Protein AF-A0A7V9EKV8-F1 (afdb_monomer_lite)

Radius of gyration: 18.59 Å; chains: 1; bounding box: 47×30×52 Å

Sequence (164 aa):
MADIILTAAERHRIGEISSELDPATHELTSHFSDVLPGDDWAFVVETIRAELKTVLEMGLVARAVAGFATSEQIADEAGVDHLLEDCGALWEIANFGACFEDNRAERWVRICSTTRRIVDNEGRSKGNALAAAAFALRDLAYQMMFEPLDEELVQMLTYAERGD

Structure (mmCIF, N/CA/C/O backbone):
data_AF-A0A7V9EKV8-F1
#
_entry.id   AF-A0A7V9EKV8-F1
#
loop_
_atom_site.group_PDB
_atom_site.id
_atom_site.type_symbol
_atom_site.label_atom_id
_atom_site.label_alt_id
_atom_site.label_comp_id
_atom_site.label_asym_id
_atom_site.label_entity_id
_atom_site.label_seq_id
_atom_site.pdbx_PDB_ins_code
_atom_site.Cartn_x
_atom_site.Cartn_y
_atom_site.Cartn_z
_atom_site.occupancy
_atom_site.B_iso_or_equiv
_atom_site.auth_seq_id
_atom_site.auth_comp_id
_atom_site.auth_asym_id
_atom_site.auth_atom_id
_atom_site.pdbx_PDB_model_num
ATOM 1 N N . MET A 1 1 ? -6.668 -13.614 25.539 1.00 41.66 1 MET A N 1
ATOM 2 C CA . MET A 1 1 ? -5.994 -12.797 24.515 1.00 41.66 1 MET A CA 1
ATOM 3 C C . MET A 1 1 ? -7.000 -12.684 23.390 1.00 41.66 1 MET A C 1
ATOM 5 O O . MET A 1 1 ? -7.464 -13.729 22.956 1.00 41.66 1 MET A O 1
ATOM 9 N N . ALA A 1 2 ? -7.481 -11.483 23.070 1.00 47.28 2 ALA A N 1
ATOM 10 C CA . ALA A 1 2 ? -8.411 -11.320 21.958 1.00 47.28 2 ALA A CA 1
ATOM 11 C C . ALA A 1 2 ? -7.599 -11.430 20.666 1.00 47.28 2 ALA A C 1
ATOM 13 O O . ALA A 1 2 ? -6.674 -10.645 20.460 1.00 47.28 2 ALA A O 1
ATOM 14 N N . ASP A 1 3 ? -7.891 -12.438 19.850 1.00 54.34 3 ASP A N 1
ATOM 15 C CA . ASP A 1 3 ? -7.297 -12.546 18.524 1.00 54.34 3 ASP A CA 1
ATOM 16 C C . ASP A 1 3 ? -8.021 -11.545 17.620 1.00 54.34 3 ASP A C 1
ATOM 18 O O . ASP A 1 3 ? -9.224 -11.666 17.383 1.00 54.34 3 ASP A O 1
ATOM 22 N N . ILE A 1 4 ? -7.301 -10.533 17.134 1.00 56.34 4 ILE A N 1
ATOM 23 C CA . ILE A 1 4 ? -7.826 -9.614 16.121 1.00 56.34 4 ILE A CA 1
ATOM 24 C C . ILE A 1 4 ? -7.798 -10.369 14.792 1.00 56.34 4 ILE A C 1
ATOM 26 O O . ILE A 1 4 ? -6.761 -10.473 14.137 1.00 56.34 4 ILE A O 1
ATOM 30 N N . ILE A 1 5 ? -8.932 -10.964 14.428 1.00 65.69 5 ILE A N 1
ATOM 31 C CA . ILE A 1 5 ? -9.099 -11.713 13.182 1.00 65.69 5 ILE A CA 1
ATOM 32 C C . ILE A 1 5 ? -9.916 -10.857 12.224 1.00 65.69 5 ILE A C 1
ATOM 34 O O . ILE A 1 5 ? -11.083 -10.583 12.488 1.00 65.69 5 ILE A O 1
ATOM 38 N N . LEU A 1 6 ? -9.326 -10.506 11.079 1.00 66.19 6 LEU A N 1
ATOM 39 C CA . LEU A 1 6 ? -10.056 -9.838 10.002 1.00 66.19 6 LEU A CA 1
ATOM 40 C C . LEU A 1 6 ? -11.270 -10.684 9.586 1.00 66.19 6 LEU A C 1
ATOM 42 O O . LEU A 1 6 ? -11.173 -11.902 9.383 1.00 66.19 6 LEU A O 1
ATOM 46 N N . THR A 1 7 ? -12.417 -10.049 9.428 1.00 75.06 7 THR A N 1
ATOM 47 C CA . THR A 1 7 ? -13.644 -10.647 8.908 1.00 75.06 7 THR A CA 1
ATOM 48 C C . THR A 1 7 ? -13.514 -10.967 7.414 1.00 75.06 7 THR A C 1
ATOM 50 O O . THR A 1 7 ? -12.569 -10.571 6.724 1.00 75.06 7 THR A O 1
ATOM 53 N N . ALA A 1 8 ? -14.463 -11.739 6.878 1.00 75.56 8 ALA A N 1
ATOM 54 C CA . ALA A 1 8 ? -14.509 -12.017 5.443 1.00 75.56 8 ALA A CA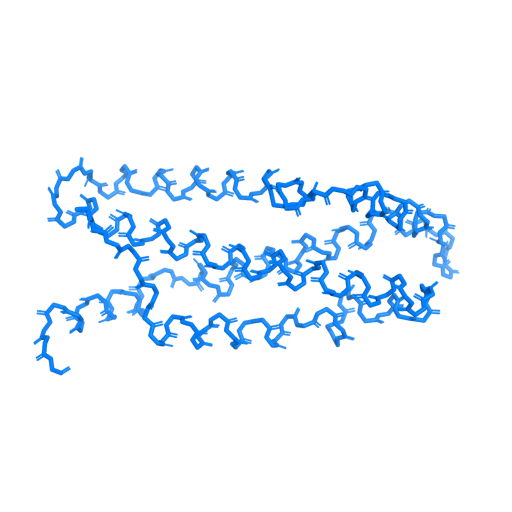 1
ATOM 55 C C . ALA A 1 8 ? -14.767 -10.747 4.610 1.00 75.56 8 ALA A C 1
ATOM 57 O O . ALA A 1 8 ? -14.165 -10.600 3.549 1.00 75.56 8 ALA A O 1
ATOM 58 N N . ALA A 1 9 ? -15.607 -9.833 5.109 1.00 75.50 9 ALA A N 1
ATOM 59 C CA . ALA A 1 9 ? -15.905 -8.557 4.463 1.00 75.50 9 ALA A CA 1
ATOM 60 C C . ALA A 1 9 ? -14.667 -7.647 4.406 1.00 75.50 9 ALA A C 1
ATOM 62 O O . ALA A 1 9 ? -14.335 -7.125 3.347 1.00 75.50 9 ALA A O 1
ATOM 63 N N . GLU A 1 10 ? -13.913 -7.549 5.501 1.00 74.69 10 GLU A N 1
ATOM 64 C CA . GLU A 1 10 ? -12.658 -6.788 5.549 1.00 74.69 10 GLU A CA 1
ATOM 65 C C . GLU A 1 10 ? -11.608 -7.333 4.575 1.00 74.69 10 GLU A C 1
ATOM 67 O O . GLU A 1 10 ? -11.007 -6.579 3.812 1.00 74.69 10 GLU A O 1
ATOM 72 N N . ARG A 1 11 ? -11.429 -8.661 4.524 1.00 80.06 11 ARG A N 1
ATOM 73 C CA . ARG A 1 11 ? -10.544 -9.289 3.529 1.00 80.06 11 ARG A CA 1
ATOM 74 C C . ARG A 1 11 ? -10.992 -9.019 2.095 1.00 80.06 11 ARG A C 1
ATOM 76 O O . ARG A 1 11 ? -10.144 -8.850 1.221 1.00 80.06 11 ARG A O 1
ATOM 83 N N . HIS A 1 12 ? -12.301 -9.013 1.847 1.00 81.31 12 HIS A N 1
ATOM 84 C CA . HIS A 1 12 ? -12.847 -8.704 0.532 1.00 81.31 12 HIS A CA 1
ATOM 85 C C . HIS A 1 12 ? -12.529 -7.261 0.131 1.00 81.31 12 HIS A C 1
ATOM 87 O O . HIS A 1 12 ? -11.981 -7.052 -0.949 1.00 81.31 12 HIS A O 1
ATOM 93 N N . ARG A 1 13 ? -12.748 -6.302 1.040 1.00 82.25 13 ARG A N 1
ATOM 94 C CA . ARG A 1 13 ? -12.461 -4.881 0.816 1.00 82.25 13 ARG A CA 1
ATOM 95 C C . ARG A 1 13 ? -10.987 -4.617 0.506 1.00 82.25 13 ARG A C 1
ATOM 97 O O . ARG A 1 13 ? -10.682 -3.894 -0.438 1.00 82.25 13 ARG A O 1
ATOM 104 N N . ILE A 1 14 ? -10.068 -5.255 1.238 1.00 85.06 14 ILE A N 1
ATOM 105 C CA . ILE A 1 14 ? -8.629 -5.202 0.922 1.00 85.06 14 ILE A CA 1
ATOM 106 C C . ILE A 1 14 ? -8.375 -5.671 -0.513 1.00 85.06 14 ILE A C 1
ATOM 108 O O . ILE A 1 14 ? -7.591 -5.055 -1.235 1.00 85.06 14 ILE A O 1
ATOM 112 N N . GLY A 1 15 ? -9.014 -6.771 -0.922 1.00 85.12 15 GLY A N 1
ATOM 113 C CA . GLY A 1 15 ? -8.872 -7.339 -2.260 1.00 85.12 15 GLY A CA 1
ATOM 114 C C . GLY A 1 15 ? -9.349 -6.398 -3.367 1.00 85.12 15 GLY A C 1
ATOM 115 O O . GLY A 1 15 ? -8.661 -6.273 -4.378 1.00 85.12 15 GLY A O 1
ATOM 116 N N . GLU A 1 16 ? -10.475 -5.712 -3.163 1.00 88.25 16 GLU A N 1
ATOM 117 C CA . GLU A 1 16 ? -10.993 -4.701 -4.096 1.00 88.25 16 GLU A CA 1
ATOM 118 C C . GLU A 1 16 ? -10.006 -3.545 -4.269 1.00 88.25 16 GLU A C 1
ATOM 120 O O . GLU A 1 16 ? -9.546 -3.297 -5.383 1.00 88.25 16 GLU A O 1
ATOM 125 N N . ILE A 1 17 ? -9.594 -2.910 -3.164 1.00 86.31 17 ILE A N 1
ATOM 126 C CA . ILE A 1 17 ? -8.650 -1.783 -3.194 1.00 86.31 17 ILE A CA 1
ATOM 127 C C . ILE A 1 17 ? -7.318 -2.215 -3.825 1.00 86.31 17 ILE A C 1
ATOM 129 O O . ILE A 1 17 ? -6.762 -1.508 -4.662 1.00 86.31 17 ILE A O 1
ATOM 133 N N . SER A 1 18 ? -6.825 -3.411 -3.484 1.00 88.31 18 SER A N 1
ATOM 134 C CA . SER A 1 18 ? -5.588 -3.959 -4.059 1.00 88.31 18 SER A CA 1
ATOM 135 C C . SER A 1 18 ? -5.691 -4.201 -5.567 1.00 88.31 18 SER A C 1
ATOM 137 O O . SER A 1 18 ? -4.686 -4.099 -6.268 1.00 88.31 18 SER A O 1
ATOM 139 N N . SER A 1 19 ? -6.880 -4.547 -6.069 1.00 90.25 19 SER A N 1
ATOM 140 C CA . SER A 1 19 ? -7.123 -4.734 -7.500 1.00 90.25 19 SER A CA 1
ATOM 141 C C . SER A 1 19 ? -7.247 -3.404 -8.239 1.00 90.25 19 SER A C 1
ATOM 143 O O . SER A 1 19 ? -6.785 -3.303 -9.373 1.00 90.25 19 SER A O 1
ATOM 145 N N . GLU A 1 20 ? -7.876 -2.398 -7.631 1.00 89.94 20 GLU A N 1
ATOM 146 C CA . GLU A 1 20 ? -8.001 -1.056 -8.214 1.00 89.94 20 GLU A CA 1
ATOM 147 C C . GLU A 1 20 ? -6.641 -0.355 -8.301 1.00 89.94 20 GLU A C 1
ATOM 149 O O . GLU A 1 20 ? -6.314 0.267 -9.311 1.00 89.94 20 GLU A O 1
ATOM 154 N N . LEU A 1 21 ? -5.812 -0.527 -7.271 1.00 90.12 21 LEU A N 1
ATOM 155 C CA . LEU A 1 21 ? -4.486 0.075 -7.159 1.00 90.12 21 LEU A CA 1
ATOM 156 C C . LEU A 1 21 ? -3.361 -0.836 -7.667 1.00 90.12 21 LEU A C 1
ATOM 158 O O . LEU A 1 21 ? -2.203 -0.650 -7.288 1.00 90.12 21 LEU A O 1
ATOM 162 N N . ASP A 1 22 ? -3.674 -1.818 -8.521 1.00 92.44 22 ASP A N 1
ATOM 163 C CA . ASP A 1 22 ? -2.691 -2.789 -9.002 1.00 92.44 22 ASP A CA 1
ATOM 164 C C . ASP A 1 22 ? -1.532 -2.090 -9.746 1.00 92.44 22 ASP A C 1
ATOM 166 O O . ASP A 1 22 ? -1.728 -1.573 -10.853 1.00 92.44 22 ASP A O 1
ATOM 170 N N . PRO A 1 23 ? -0.292 -2.129 -9.216 1.00 90.19 23 PRO A N 1
ATOM 171 C CA . PRO A 1 23 ? 0.850 -1.441 -9.811 1.00 90.19 23 PRO A CA 1
ATOM 172 C C . PRO A 1 23 ? 1.157 -1.888 -11.243 1.00 90.19 23 PRO A C 1
ATOM 174 O O . PRO A 1 23 ? 1.759 -1.127 -12.002 1.00 90.19 23 PRO A O 1
ATOM 177 N N . ALA A 1 24 ? 0.753 -3.106 -11.620 1.00 92.94 24 ALA A N 1
ATOM 178 C CA . ALA A 1 24 ? 0.951 -3.629 -12.966 1.00 92.94 24 ALA A CA 1
ATOM 179 C C . ALA A 1 24 ? 0.177 -2.834 -14.033 1.00 92.94 24 ALA A C 1
ATOM 181 O O . ALA A 1 24 ? 0.651 -2.694 -15.161 1.00 92.94 24 ALA A O 1
ATOM 182 N N . THR A 1 25 ? -1.002 -2.323 -13.678 1.00 93.06 25 THR A N 1
ATOM 183 C CA . THR A 1 25 ? -1.951 -1.689 -14.605 1.00 93.06 25 THR A CA 1
ATOM 184 C C . THR A 1 25 ? -2.249 -0.235 -14.264 1.00 93.06 25 THR A C 1
ATOM 186 O O . THR A 1 25 ? -2.770 0.486 -15.111 1.00 93.06 25 THR A O 1
ATOM 189 N N . HIS A 1 26 ? -1.916 0.215 -13.054 1.00 90.88 26 HIS A N 1
ATOM 190 C CA . HIS A 1 26 ? -2.228 1.561 -12.594 1.00 90.88 26 HIS A CA 1
ATOM 191 C C . HIS A 1 26 ? -1.459 2.634 -13.380 1.00 90.88 26 HIS A C 1
ATOM 193 O O . HIS A 1 26 ? -0.279 2.476 -13.700 1.00 90.88 26 HIS A O 1
ATOM 199 N N . GLU A 1 27 ? -2.103 3.763 -13.676 1.00 87.69 27 GLU A N 1
ATOM 200 C CA . GLU A 1 27 ? -1.534 4.848 -14.495 1.00 87.69 27 GLU A CA 1
ATOM 201 C C . GLU A 1 27 ? -0.224 5.426 -13.925 1.00 87.69 27 GLU A C 1
ATOM 203 O O . GLU A 1 27 ? 0.716 5.730 -14.664 1.00 87.69 27 GLU A O 1
ATOM 208 N N . LEU A 1 28 ? -0.125 5.493 -12.593 1.00 84.25 28 LEU A N 1
ATOM 209 C CA . LEU A 1 28 ? 1.049 6.008 -11.881 1.00 84.25 28 LEU A CA 1
ATOM 210 C C . LEU A 1 28 ? 2.308 5.148 -12.063 1.00 84.25 28 LEU A C 1
ATOM 212 O O . LEU A 1 28 ? 3.413 5.677 -11.957 1.00 84.25 28 LEU A O 1
ATOM 216 N N . THR A 1 29 ? 2.171 3.846 -12.328 1.00 86.06 29 THR A N 1
ATOM 217 C CA . THR A 1 29 ? 3.298 2.896 -12.309 1.00 86.06 29 THR A CA 1
ATOM 218 C C . THR A 1 29 ? 3.469 2.098 -13.599 1.00 86.06 29 THR A C 1
ATOM 220 O O . THR A 1 29 ? 4.592 1.734 -13.939 1.00 86.06 29 THR A O 1
ATOM 223 N N . SER A 1 30 ? 2.396 1.848 -14.348 1.00 87.00 30 SER A N 1
ATOM 224 C CA . SER A 1 30 ? 2.392 0.991 -15.548 1.00 87.00 30 SER A CA 1
ATOM 225 C C . SER A 1 30 ? 3.424 1.401 -16.602 1.00 87.00 30 SER A C 1
ATOM 227 O O . SER A 1 30 ? 4.061 0.545 -17.215 1.00 87.00 30 SER A O 1
ATOM 229 N N . HIS A 1 31 ? 3.674 2.700 -16.764 1.00 83.88 31 HIS A N 1
ATOM 230 C CA . HIS A 1 31 ? 4.651 3.231 -17.717 1.00 83.88 31 HIS A CA 1
ATOM 231 C C . HIS A 1 31 ? 6.118 2.888 -17.382 1.00 83.88 31 HIS A C 1
ATOM 233 O O . HIS A 1 31 ? 7.000 3.093 -18.215 1.00 83.88 31 HIS A O 1
ATOM 239 N N . PHE A 1 32 ? 6.419 2.381 -16.178 1.00 84.44 32 PHE A N 1
ATOM 240 C CA . PHE A 1 32 ? 7.759 1.884 -15.841 1.00 84.44 32 PHE A CA 1
ATOM 241 C C . PHE A 1 32 ? 8.028 0.476 -16.390 1.00 84.44 32 PHE A C 1
ATOM 243 O O . PHE A 1 32 ? 9.194 0.083 -16.462 1.00 84.44 32 PHE A O 1
ATOM 250 N N . SER A 1 33 ? 6.993 -0.255 -16.823 1.00 89.25 33 SER A N 1
ATOM 251 C CA . SER A 1 33 ? 7.138 -1.583 -17.437 1.00 89.25 33 SER A CA 1
ATOM 252 C C . SER A 1 33 ? 7.958 -1.557 -18.733 1.00 89.25 33 SER A C 1
ATOM 254 O O . SER A 1 33 ? 8.731 -2.476 -18.984 1.00 89.25 33 SER A O 1
ATOM 256 N N . ASP A 1 34 ? 7.872 -0.467 -19.502 1.00 86.44 34 ASP A N 1
ATOM 257 C CA . ASP A 1 34 ? 8.643 -0.267 -20.738 1.00 86.44 34 ASP A CA 1
ATOM 258 C C . ASP A 1 34 ? 10.126 0.047 -20.482 1.00 86.44 34 ASP A C 1
ATOM 260 O O . ASP A 1 34 ? 10.955 0.030 -21.393 1.00 86.44 34 ASP A O 1
ATOM 264 N N . VAL A 1 35 ? 10.459 0.404 -19.241 1.00 83.19 35 VAL A N 1
ATOM 265 C CA . VAL A 1 35 ? 11.728 1.042 -18.886 1.00 83.19 35 VAL A CA 1
ATOM 266 C C . VAL A 1 35 ? 12.598 0.138 -18.014 1.00 83.19 35 VAL A C 1
ATOM 268 O O . VAL A 1 35 ? 13.828 0.224 -18.054 1.00 83.19 35 VAL A O 1
ATOM 271 N N . LEU A 1 36 ? 11.975 -0.727 -17.219 1.00 84.50 36 LEU A N 1
ATOM 272 C CA . LEU A 1 36 ? 12.658 -1.678 -16.355 1.00 84.50 36 LEU A CA 1
ATOM 273 C C . LEU A 1 36 ? 12.789 -3.049 -17.035 1.00 84.50 36 LEU A C 1
ATOM 275 O O . LEU A 1 36 ? 11.885 -3.474 -17.752 1.00 84.50 36 LEU A O 1
ATOM 279 N N . PRO A 1 37 ? 13.883 -3.791 -16.781 1.00 87.19 37 PRO A N 1
ATOM 280 C CA . PRO A 1 37 ? 13.948 -5.206 -17.133 1.00 87.19 37 PRO A CA 1
ATOM 281 C C . PRO A 1 37 ? 12.767 -5.978 -16.529 1.00 87.19 37 PRO A C 1
ATOM 283 O O . PRO A 1 37 ? 12.361 -5.683 -15.407 1.00 87.19 37 PRO A O 1
ATOM 286 N N . GLY A 1 38 ? 12.265 -7.004 -17.223 1.00 88.75 38 GLY A N 1
ATOM 287 C CA . GLY A 1 38 ? 11.086 -7.768 -16.786 1.00 88.75 38 GLY A CA 1
ATOM 288 C C . GLY A 1 38 ? 11.173 -8.287 -15.344 1.00 88.75 38 GLY A C 1
ATOM 289 O O . GLY A 1 38 ? 10.219 -8.140 -14.588 1.00 88.75 38 GLY A O 1
ATOM 290 N N . ASP A 1 39 ? 12.337 -8.794 -14.929 1.00 88.81 39 ASP A N 1
ATOM 291 C CA . ASP A 1 39 ? 12.561 -9.283 -13.559 1.00 88.81 39 ASP A CA 1
ATOM 292 C C . ASP A 1 39 ? 12.571 -8.163 -12.507 1.00 88.81 39 ASP A C 1
ATOM 294 O O . ASP A 1 39 ? 12.222 -8.393 -11.347 1.00 88.81 39 ASP A O 1
ATOM 298 N N . ASP A 1 40 ? 13.010 -6.958 -12.877 1.00 88.38 40 ASP A N 1
ATOM 299 C CA . ASP A 1 40 ? 12.981 -5.792 -11.992 1.00 88.38 40 ASP A CA 1
ATOM 300 C C . ASP A 1 40 ? 11.573 -5.195 -11.933 1.00 88.38 40 ASP A C 1
ATOM 302 O O . ASP A 1 40 ? 11.135 -4.801 -10.857 1.00 88.38 40 ASP A O 1
ATOM 306 N N . TRP A 1 41 ? 10.832 -5.193 -13.045 1.00 90.69 41 TRP A N 1
ATOM 307 C CA . TRP A 1 41 ? 9.428 -4.792 -13.061 1.00 90.69 41 TRP A CA 1
ATOM 308 C C . TRP A 1 41 ? 8.553 -5.732 -12.228 1.00 90.69 41 TRP A C 1
ATOM 310 O O . TRP A 1 41 ? 7.799 -5.267 -11.376 1.00 90.69 41 TRP A O 1
ATOM 320 N N . ALA A 1 42 ? 8.700 -7.048 -12.406 1.00 90.31 42 ALA A N 1
ATOM 321 C CA . ALA A 1 42 ? 7.991 -8.041 -11.603 1.00 90.31 42 ALA A CA 1
ATOM 322 C C . ALA A 1 42 ? 8.281 -7.854 -10.106 1.00 90.31 42 ALA A C 1
ATOM 324 O O . ALA A 1 42 ? 7.355 -7.797 -9.299 1.00 90.31 42 ALA A O 1
ATOM 325 N N . PHE A 1 43 ? 9.555 -7.651 -9.749 1.00 89.19 43 PHE A N 1
ATOM 326 C CA . PHE A 1 43 ? 9.953 -7.356 -8.374 1.00 89.19 43 PHE A CA 1
ATOM 327 C C . PHE A 1 43 ? 9.301 -6.075 -7.830 1.00 89.19 43 PHE A C 1
ATOM 329 O O . PHE A 1 43 ? 8.831 -6.068 -6.694 1.00 89.19 43 PHE A O 1
ATOM 336 N N . VAL A 1 44 ? 9.251 -4.994 -8.617 1.00 86.81 44 VAL A N 1
ATOM 337 C CA . VAL A 1 44 ? 8.604 -3.729 -8.225 1.00 86.81 44 VAL A CA 1
ATOM 338 C C . VAL A 1 44 ? 7.112 -3.927 -7.972 1.00 86.81 44 VAL A C 1
ATOM 340 O O . VAL A 1 44 ? 6.619 -3.505 -6.929 1.00 86.81 44 VAL A O 1
ATOM 343 N N . VAL A 1 45 ? 6.405 -4.589 -8.890 1.00 90.81 45 VAL A N 1
ATOM 344 C CA . VAL A 1 45 ? 4.965 -4.854 -8.762 1.00 90.81 45 VAL A CA 1
ATOM 345 C C . VAL A 1 45 ? 4.676 -5.673 -7.507 1.00 90.81 45 VAL A C 1
ATOM 347 O O . VAL A 1 45 ? 3.805 -5.303 -6.723 1.00 90.81 45 VAL A O 1
ATOM 350 N N . GLU A 1 46 ? 5.418 -6.759 -7.285 1.00 89.44 46 GLU A N 1
ATOM 351 C CA . GLU A 1 46 ? 5.262 -7.591 -6.088 1.00 89.44 46 GLU A CA 1
ATOM 352 C C . GLU A 1 46 ? 5.549 -6.816 -4.804 1.00 89.44 46 GLU A C 1
ATOM 354 O O . GLU A 1 46 ? 4.803 -6.944 -3.835 1.00 89.44 46 GLU A O 1
ATOM 359 N N . THR A 1 47 ? 6.596 -5.987 -4.813 1.00 85.25 47 THR A N 1
ATOM 360 C CA . THR A 1 47 ? 6.962 -5.151 -3.667 1.00 85.25 47 THR A CA 1
ATOM 361 C C . THR A 1 47 ? 5.824 -4.198 -3.331 1.00 85.25 47 THR A C 1
ATOM 363 O O . THR A 1 47 ? 5.308 -4.238 -2.222 1.00 85.25 47 THR A O 1
ATOM 366 N N . ILE A 1 48 ? 5.358 -3.400 -4.296 1.00 85.19 48 ILE A N 1
ATOM 367 C CA . ILE A 1 48 ? 4.298 -2.418 -4.044 1.00 85.19 48 ILE A CA 1
ATOM 368 C C . ILE A 1 48 ? 2.994 -3.115 -3.621 1.00 85.19 48 ILE A C 1
ATOM 370 O O . ILE A 1 48 ? 2.344 -2.650 -2.693 1.00 85.19 48 ILE A O 1
ATOM 374 N N . ARG A 1 49 ? 2.623 -4.258 -4.220 1.00 89.00 49 ARG A N 1
ATOM 375 C CA . ARG A 1 49 ? 1.435 -5.028 -3.797 1.00 89.00 49 ARG A CA 1
ATOM 376 C C . ARG A 1 49 ? 1.529 -5.509 -2.350 1.00 89.00 49 ARG A C 1
ATOM 378 O O . ARG A 1 49 ? 0.535 -5.453 -1.630 1.00 89.00 49 ARG A O 1
ATOM 385 N N . ALA A 1 50 ? 2.697 -5.996 -1.933 1.00 83.69 50 ALA A N 1
ATOM 386 C CA . ALA A 1 50 ? 2.913 -6.417 -0.554 1.00 83.69 50 ALA A CA 1
ATOM 387 C C . ALA A 1 50 ? 2.773 -5.231 0.410 1.00 83.69 50 ALA A C 1
ATOM 389 O O . ALA A 1 50 ? 2.068 -5.346 1.408 1.00 83.69 50 ALA A O 1
ATOM 390 N N . GLU A 1 51 ? 3.361 -4.084 0.071 1.00 79.31 51 GLU A N 1
ATOM 391 C CA . GLU A 1 51 ? 3.257 -2.861 0.873 1.00 79.31 51 GLU A CA 1
ATOM 392 C C . GLU A 1 51 ? 1.812 -2.354 0.982 1.00 79.31 51 GLU A C 1
ATOM 394 O O . GLU A 1 51 ? 1.340 -2.069 2.082 1.00 79.31 51 GLU A O 1
ATOM 399 N N . LEU A 1 52 ? 1.083 -2.299 -0.139 1.00 82.88 52 LEU A N 1
ATOM 400 C 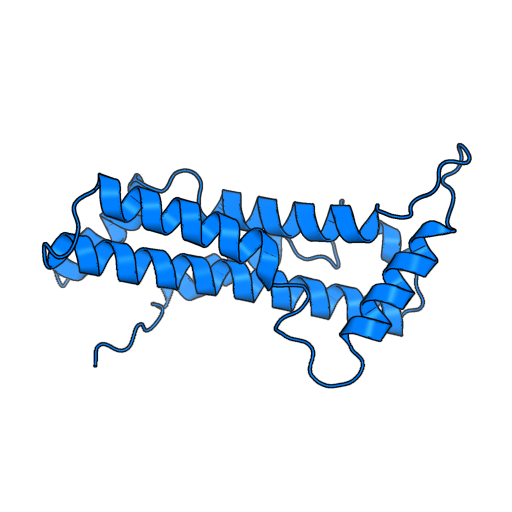CA . LEU A 1 52 ? -0.331 -1.908 -0.170 1.00 82.88 52 LEU A CA 1
ATOM 401 C C . LEU A 1 52 ? -1.163 -2.791 0.758 1.00 82.88 52 LEU A C 1
ATOM 403 O O . LEU A 1 52 ? -1.923 -2.291 1.585 1.00 82.88 52 LEU A O 1
ATOM 407 N N . LYS A 1 53 ? -0.978 -4.109 0.659 1.00 83.81 53 LYS A N 1
ATOM 408 C CA . LYS A 1 53 ? -1.684 -5.065 1.505 1.00 83.81 53 LYS A CA 1
ATOM 409 C C . LYS A 1 53 ? -1.362 -4.855 2.987 1.00 83.81 53 LYS A C 1
ATOM 411 O O . LYS A 1 53 ? -2.287 -4.790 3.790 1.00 83.81 53 LYS A O 1
ATOM 416 N N . THR A 1 54 ? -0.086 -4.706 3.340 1.00 79.88 54 THR A N 1
ATOM 417 C CA . THR A 1 54 ? 0.345 -4.468 4.726 1.00 79.88 54 THR A CA 1
ATOM 418 C C . THR A 1 54 ? -0.287 -3.204 5.302 1.00 79.88 54 THR A C 1
ATOM 420 O O . THR A 1 54 ? -0.786 -3.227 6.422 1.00 79.88 54 THR A O 1
ATOM 423 N N . VAL A 1 55 ? -0.312 -2.108 4.540 1.00 78.31 55 VAL A N 1
ATOM 424 C CA . VAL A 1 55 ? -0.918 -0.834 4.968 1.00 78.31 55 VAL A CA 1
ATOM 425 C C . VAL A 1 55 ? -2.405 -1.010 5.270 1.00 78.31 55 VAL A C 1
ATOM 427 O O . VAL A 1 55 ? -2.877 -0.580 6.321 1.00 78.31 55 VAL A O 1
ATOM 430 N N . LEU A 1 56 ? -3.130 -1.686 4.377 1.00 80.25 56 LEU A N 1
ATOM 431 C CA . LEU A 1 56 ? -4.560 -1.936 4.540 1.00 80.25 56 LEU A CA 1
ATOM 432 C C . LEU A 1 56 ? -4.855 -2.849 5.743 1.00 80.25 56 LEU A C 1
ATOM 434 O O . LEU A 1 56 ? -5.752 -2.559 6.534 1.00 80.25 56 LEU A O 1
ATOM 438 N N . GLU A 1 57 ? -4.084 -3.928 5.915 1.00 79.81 57 GLU A N 1
ATOM 439 C CA . GLU A 1 57 ? -4.228 -4.853 7.048 1.00 79.81 57 GLU A CA 1
ATOM 440 C C . GLU A 1 57 ? -3.912 -4.166 8.384 1.00 79.81 57 GLU A C 1
ATOM 442 O O . GLU A 1 57 ? -4.678 -4.294 9.340 1.00 79.81 57 GLU A O 1
ATOM 447 N N . MET A 1 58 ? -2.826 -3.394 8.453 1.00 78.19 58 MET A N 1
ATOM 448 C CA . MET A 1 58 ? -2.423 -2.688 9.672 1.00 78.19 58 MET A CA 1
ATOM 449 C C . MET A 1 58 ? -3.432 -1.623 10.090 1.00 78.19 58 MET A C 1
ATOM 451 O O . MET A 1 58 ? -3.731 -1.503 11.281 1.00 78.19 58 MET A O 1
ATOM 455 N N . GLY A 1 59 ? -3.993 -0.875 9.139 1.00 75.94 59 GLY A N 1
ATOM 456 C CA . GLY A 1 59 ? -4.980 0.136 9.492 1.00 75.94 59 GLY A CA 1
ATOM 457 C C . GLY A 1 59 ? -6.330 -0.439 9.921 1.00 75.94 59 GLY A C 1
ATOM 458 O O . GLY A 1 59 ? -6.994 0.144 10.779 1.00 75.94 59 GLY A O 1
ATOM 459 N N . LEU A 1 60 ? -6.701 -1.631 9.445 1.00 76.88 60 LEU A N 1
ATOM 460 C CA . LEU A 1 60 ? -7.823 -2.377 10.022 1.00 76.88 60 LEU A CA 1
ATOM 461 C C . LEU A 1 60 ? -7.540 -2.838 11.449 1.00 76.88 60 LEU A C 1
ATOM 463 O O . LEU A 1 60 ? -8.398 -2.695 12.317 1.00 76.88 60 LEU A O 1
ATOM 467 N N . VAL A 1 61 ? -6.336 -3.348 11.716 1.00 78.12 61 VAL A N 1
ATOM 468 C CA . VAL A 1 61 ? -5.948 -3.758 13.071 1.00 78.12 61 VAL A CA 1
ATOM 469 C C . VAL A 1 61 ? -6.020 -2.576 14.036 1.00 78.12 61 VAL A C 1
ATOM 471 O O . VAL A 1 61 ? -6.608 -2.710 15.106 1.00 78.12 61 VAL A O 1
ATOM 474 N N . ALA A 1 62 ? -5.487 -1.408 13.670 1.00 77.56 62 ALA A N 1
ATOM 475 C CA . ALA A 1 62 ? -5.558 -0.233 14.537 1.00 77.56 62 ALA A CA 1
ATOM 476 C C . ALA A 1 62 ? -6.993 0.242 14.782 1.00 77.56 62 ALA A C 1
ATOM 478 O O . ALA A 1 62 ? -7.322 0.577 15.916 1.00 77.56 62 ALA A O 1
ATOM 479 N N . ARG A 1 63 ? -7.872 0.190 13.775 1.00 74.38 63 ARG A N 1
ATOM 480 C CA . ARG A 1 63 ? -9.306 0.459 13.966 1.00 74.38 63 ARG A CA 1
ATOM 481 C C . ARG A 1 63 ? -9.981 -0.553 14.886 1.00 74.38 63 ARG A C 1
ATOM 483 O O . ARG A 1 63 ? -10.780 -0.161 15.728 1.00 74.38 63 ARG A O 1
ATOM 490 N N . ALA A 1 64 ? -9.657 -1.837 14.763 1.00 76.38 64 ALA A N 1
ATOM 491 C CA . ALA A 1 64 ? -10.193 -2.860 15.655 1.00 76.38 64 ALA A CA 1
ATOM 492 C C . ALA A 1 64 ? -9.744 -2.625 17.109 1.00 76.38 64 ALA A C 1
ATOM 494 O O . ALA A 1 64 ? -10.550 -2.734 18.032 1.00 76.38 64 ALA A O 1
ATOM 495 N N . VAL A 1 65 ? -8.477 -2.242 17.314 1.00 77.88 65 VAL A N 1
ATOM 496 C CA . VAL A 1 65 ? -7.950 -1.849 18.632 1.00 77.88 65 VAL A CA 1
ATOM 497 C C . VAL A 1 65 ? -8.649 -0.594 19.156 1.00 77.88 65 VAL A C 1
ATOM 499 O O . VAL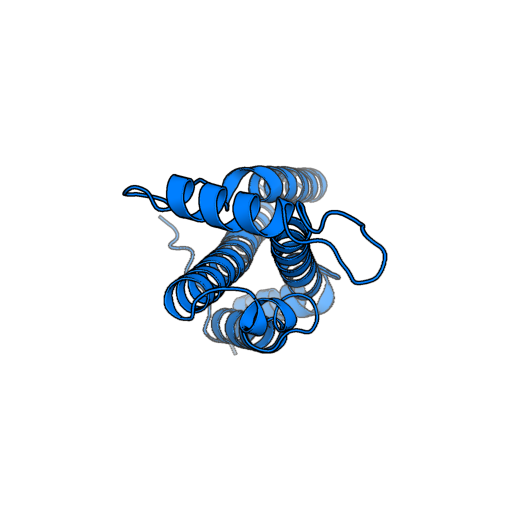 A 1 65 ? -9.039 -0.569 20.320 1.00 77.88 65 VAL A O 1
ATOM 502 N N . ALA A 1 66 ? -8.832 0.421 18.311 1.00 77.12 66 ALA A N 1
ATOM 503 C CA . ALA A 1 66 ? -9.547 1.652 18.635 1.00 77.12 66 ALA A CA 1
ATOM 504 C C . ALA A 1 66 ? -10.992 1.376 19.075 1.00 77.12 66 ALA A C 1
ATOM 506 O O . ALA A 1 66 ? -11.382 1.772 20.170 1.00 77.12 66 ALA A O 1
ATOM 507 N N . GLY A 1 67 ? -11.753 0.620 18.277 1.00 75.94 67 GLY A N 1
ATOM 508 C CA . GLY A 1 67 ? -13.132 0.248 18.597 1.00 75.94 67 GLY A CA 1
ATOM 509 C C . GLY A 1 67 ? -13.239 -0.527 19.911 1.00 75.94 67 GLY A C 1
ATOM 510 O O . GLY A 1 67 ? -14.110 -0.236 20.728 1.00 75.94 67 GLY A O 1
ATOM 511 N N . PHE A 1 68 ? -12.302 -1.448 20.163 1.00 78.06 68 PHE A N 1
ATOM 512 C CA . PHE A 1 68 ? -12.215 -2.158 21.440 1.00 78.06 68 PHE A CA 1
ATOM 513 C C . PHE A 1 68 ? -11.890 -1.220 22.614 1.00 78.06 68 PHE A C 1
ATOM 515 O O . PHE A 1 68 ? -12.480 -1.331 23.686 1.00 78.06 68 PHE A O 1
ATOM 522 N N . ALA A 1 69 ? -10.963 -0.276 22.433 1.00 78.62 69 ALA A N 1
ATOM 523 C CA . ALA A 1 69 ? -10.608 0.684 23.473 1.00 78.62 69 ALA A CA 1
ATOM 524 C C . ALA A 1 69 ? -11.793 1.587 23.852 1.00 78.62 69 ALA A C 1
ATOM 526 O O . ALA A 1 69 ? -11.985 1.861 25.039 1.00 78.62 69 ALA A O 1
ATOM 527 N N . THR A 1 70 ? -12.609 1.994 22.875 1.00 79.44 70 THR A N 1
ATOM 528 C CA . THR A 1 70 ? -13.847 2.746 23.111 1.00 79.44 70 THR A CA 1
ATOM 529 C C . THR A 1 70 ? -14.904 1.892 23.814 1.00 79.44 70 THR A C 1
ATOM 531 O O . THR A 1 70 ? -15.465 2.333 24.818 1.00 79.44 70 THR A O 1
ATOM 534 N N . SER A 1 71 ? -15.168 0.666 23.337 1.00 79.38 71 SER A N 1
ATOM 535 C CA . SER A 1 71 ? -16.214 -0.204 23.906 1.00 79.38 71 SER A CA 1
ATOM 536 C C . SER A 1 71 ? -15.929 -0.584 25.360 1.00 79.38 71 SER A C 1
ATOM 538 O O . SER A 1 71 ? -16.837 -0.625 26.189 1.00 79.38 71 SER A O 1
ATOM 540 N N . GLU A 1 72 ? -14.655 -0.801 25.686 1.00 84.75 72 GLU A N 1
ATOM 541 C CA . GLU A 1 72 ? -14.193 -1.132 27.036 1.00 84.75 72 GLU A CA 1
ATOM 542 C C . GLU A 1 72 ? -13.927 0.105 27.911 1.00 84.75 72 GLU A C 1
ATOM 544 O O . GLU A 1 72 ? -13.471 -0.034 29.046 1.00 84.75 72 GLU A O 1
ATOM 549 N N . GLN A 1 73 ? -14.200 1.318 27.410 1.00 86.88 73 GLN A N 1
ATOM 550 C CA . GLN A 1 73 ? -13.954 2.587 28.113 1.00 86.88 73 GLN A CA 1
ATOM 551 C C . GLN A 1 73 ? -12.492 2.751 28.575 1.00 86.88 73 GLN A C 1
ATOM 553 O O . GLN A 1 73 ? -12.211 3.377 29.599 1.00 86.88 73 GLN A O 1
ATOM 558 N N . ILE A 1 74 ? -11.551 2.173 27.824 1.00 86.94 74 ILE A N 1
ATOM 559 C CA . ILE A 1 74 ? -10.106 2.292 28.055 1.00 86.94 74 ILE A CA 1
ATOM 560 C C . ILE A 1 74 ? -9.614 3.672 27.598 1.00 86.94 74 ILE A C 1
ATOM 562 O O . ILE A 1 74 ? -8.737 4.251 28.240 1.00 86.94 74 ILE A O 1
ATOM 566 N N . ALA A 1 75 ? -10.182 4.193 26.508 1.00 83.12 75 ALA A N 1
ATOM 567 C CA . ALA A 1 75 ? -9.890 5.511 25.954 1.00 83.12 75 ALA A CA 1
ATOM 568 C C . ALA A 1 75 ? -11.186 6.221 25.534 1.00 83.12 75 ALA A C 1
ATOM 570 O O . ALA A 1 75 ? -12.179 5.573 25.197 1.00 83.12 75 ALA A O 1
ATOM 571 N N . ASP A 1 76 ? -11.168 7.553 25.569 1.00 83.62 76 ASP A N 1
ATOM 572 C CA . ASP A 1 76 ? -12.209 8.380 24.966 1.00 83.62 76 ASP A CA 1
ATOM 573 C C . ASP A 1 76 ? -11.972 8.548 23.456 1.00 83.62 76 ASP A C 1
ATOM 575 O O . ASP A 1 76 ? -10.947 8.134 22.913 1.00 83.62 76 ASP A O 1
ATOM 579 N N . GLU A 1 77 ? -12.949 9.143 22.775 1.00 80.56 77 GLU A N 1
ATOM 580 C CA . GLU A 1 77 ? -12.917 9.386 21.327 1.00 80.56 77 GLU A CA 1
ATOM 581 C C . GLU A 1 77 ? -11.672 10.190 20.920 1.00 80.56 77 GLU A C 1
ATOM 583 O O . GLU A 1 77 ? -10.953 9.796 20.010 1.00 80.56 77 GLU A O 1
ATOM 588 N N . ALA A 1 78 ? -11.313 11.218 21.698 1.00 81.81 78 ALA A N 1
ATOM 589 C CA . ALA A 1 78 ? -10.115 12.019 21.455 1.00 81.81 78 ALA A CA 1
ATOM 590 C C . ALA A 1 78 ? -8.809 11.210 21.577 1.00 81.81 78 ALA A C 1
ATOM 592 O O . ALA A 1 78 ? -7.878 11.419 20.801 1.00 81.81 78 ALA A O 1
ATOM 593 N N . GLY A 1 79 ? -8.713 10.289 22.542 1.00 79.56 79 GLY A N 1
ATOM 594 C CA . GLY A 1 79 ? -7.560 9.399 22.685 1.00 79.56 79 GLY A CA 1
ATOM 595 C C . GLY A 1 79 ? -7.457 8.364 21.563 1.00 79.56 79 GLY A C 1
ATOM 596 O O . GLY A 1 79 ? -6.351 8.000 21.161 1.00 79.56 79 GLY A O 1
ATOM 597 N N . VAL A 1 80 ? -8.596 7.912 21.040 1.00 80.75 80 VAL A N 1
ATOM 598 C CA . VAL A 1 80 ? -8.665 7.012 19.885 1.00 80.75 80 VAL A CA 1
ATOM 599 C C . VAL A 1 80 ? -8.272 7.724 18.594 1.00 80.75 80 VAL A C 1
ATOM 601 O O . VAL A 1 80 ? -7.455 7.188 17.845 1.00 80.75 80 VAL A O 1
ATOM 604 N N . ASP A 1 81 ? -8.775 8.934 18.366 1.00 79.88 81 ASP A N 1
ATOM 605 C CA . ASP A 1 81 ? -8.408 9.746 17.205 1.00 79.88 81 ASP A CA 1
ATOM 606 C C . ASP A 1 81 ? -6.905 10.017 17.193 1.00 79.88 81 ASP A C 1
ATOM 608 O O . ASP A 1 81 ? -6.237 9.775 16.188 1.00 79.88 81 ASP A O 1
ATOM 612 N N . HIS A 1 82 ? -6.339 10.389 18.347 1.00 79.88 82 HIS A N 1
ATOM 613 C CA . HIS A 1 82 ? -4.896 10.572 18.475 1.00 79.88 82 HIS A CA 1
ATOM 614 C C . HIS A 1 82 ? -4.104 9.294 18.176 1.00 79.88 82 HIS A C 1
ATOM 616 O O . HIS A 1 82 ? -3.088 9.356 17.488 1.00 79.88 82 HIS A O 1
ATOM 622 N N . LEU A 1 83 ? -4.560 8.130 18.655 1.00 76.06 83 LEU A N 1
ATOM 623 C CA . LEU A 1 83 ? -3.920 6.849 18.350 1.00 76.06 83 LEU A CA 1
ATOM 624 C C . LEU A 1 83 ? -3.934 6.564 16.845 1.00 76.06 83 LEU A C 1
ATOM 626 O O . LEU A 1 83 ? -2.930 6.093 16.315 1.00 76.06 83 LEU A O 1
ATOM 630 N N . LEU A 1 84 ? -5.057 6.808 16.169 1.00 75.38 84 LEU A N 1
ATOM 631 C CA . LEU A 1 84 ? -5.210 6.555 14.736 1.00 75.38 84 LEU A CA 1
ATOM 632 C C . LEU A 1 84 ? -4.381 7.533 13.894 1.00 75.38 84 LEU A C 1
ATOM 634 O O . LEU A 1 84 ? -3.738 7.095 12.940 1.00 75.38 84 LEU A O 1
ATOM 638 N N . GLU A 1 85 ? -4.321 8.810 14.276 1.00 74.62 85 GLU A N 1
ATOM 639 C CA . GLU A 1 85 ? -3.438 9.810 13.661 1.00 74.62 85 GLU A CA 1
ATOM 640 C C . GLU A 1 85 ? -1.954 9.440 13.833 1.00 74.62 85 GLU A C 1
ATOM 642 O O . GLU A 1 85 ? -1.201 9.407 12.855 1.00 74.62 85 GLU A O 1
ATOM 647 N N . ASP A 1 86 ? -1.536 9.084 15.052 1.00 71.38 86 ASP A N 1
ATOM 648 C CA . ASP A 1 86 ? -0.156 8.686 15.353 1.00 71.38 86 ASP A CA 1
ATOM 649 C C . ASP A 1 86 ? 0.220 7.367 14.660 1.00 71.38 86 ASP A C 1
ATOM 651 O O . ASP A 1 86 ? 1.345 7.191 14.184 1.00 71.38 86 ASP A O 1
ATOM 655 N N . CYS A 1 87 ? -0.724 6.429 14.564 1.00 67.81 87 CYS A N 1
ATOM 656 C CA . CYS A 1 87 ? -0.550 5.193 13.811 1.00 67.81 87 CYS A CA 1
ATOM 657 C C . CYS A 1 87 ? -0.423 5.474 12.308 1.00 67.81 87 CYS A C 1
ATOM 659 O O . CYS A 1 87 ? 0.465 4.903 11.676 1.00 67.81 87 CYS A O 1
ATOM 661 N N . GLY A 1 88 ? -1.216 6.402 11.759 1.00 62.34 88 GLY A N 1
ATOM 662 C CA . GLY A 1 88 ? -1.051 6.924 10.401 1.00 62.34 88 GLY A CA 1
ATOM 663 C C . GLY A 1 88 ? 0.370 7.437 10.155 1.00 62.34 88 GLY A C 1
ATOM 664 O O . GLY A 1 88 ? 1.031 7.005 9.208 1.00 62.34 88 GLY A O 1
ATOM 665 N N . ALA A 1 89 ? 0.896 8.252 11.074 1.00 55.72 89 ALA A N 1
ATOM 666 C CA . ALA A 1 89 ? 2.267 8.762 11.011 1.00 55.72 89 ALA A CA 1
ATOM 667 C C . ALA A 1 89 ? 3.337 7.653 11.127 1.00 55.72 89 ALA A C 1
ATOM 669 O O . ALA A 1 89 ? 4.383 7.712 10.476 1.00 55.72 89 ALA A O 1
ATOM 670 N N . LEU A 1 90 ? 3.093 6.600 11.914 1.00 54.56 90 LEU A N 1
ATOM 671 C CA . LEU A 1 90 ? 3.986 5.437 12.000 1.00 54.56 90 LEU A CA 1
ATOM 672 C C . LEU A 1 90 ? 3.960 4.584 10.718 1.00 54.56 90 LEU A C 1
ATOM 674 O O . LEU A 1 90 ? 4.999 4.052 10.314 1.00 54.56 90 LEU A O 1
ATOM 678 N N . TRP A 1 91 ? 2.816 4.485 10.037 1.00 57.22 91 TRP A N 1
ATOM 679 C CA . TRP A 1 91 ? 2.671 3.764 8.763 1.00 57.22 91 TRP A CA 1
ATOM 680 C C . TRP A 1 91 ? 3.312 4.499 7.584 1.00 57.22 91 TRP A C 1
ATOM 682 O O . TRP A 1 91 ? 3.811 3.856 6.654 1.00 57.22 91 TRP A O 1
ATOM 692 N N . GLU A 1 92 ? 3.380 5.831 7.645 1.00 50.97 92 GLU A N 1
ATOM 693 C CA . GLU A 1 92 ? 4.141 6.637 6.688 1.00 50.97 92 GLU A CA 1
ATOM 694 C C . GLU A 1 92 ? 5.647 6.335 6.731 1.00 50.97 92 GLU A C 1
ATOM 696 O O . GLU A 1 92 ? 6.314 6.401 5.693 1.00 50.97 92 GLU A O 1
ATOM 701 N N . ILE A 1 93 ? 6.165 5.970 7.910 1.00 46.66 93 ILE A N 1
ATOM 702 C CA . ILE A 1 93 ? 7.598 5.807 8.186 1.00 46.66 93 ILE A CA 1
ATOM 703 C C . ILE A 1 93 ? 8.067 4.343 8.046 1.00 46.66 93 ILE A C 1
ATOM 705 O O . ILE A 1 93 ? 9.226 4.116 7.695 1.00 46.66 93 ILE A O 1
ATOM 709 N N . ALA A 1 94 ? 7.211 3.341 8.287 1.00 48.09 94 ALA A N 1
ATOM 710 C CA . ALA A 1 94 ? 7.682 1.971 8.547 1.00 48.09 94 ALA A CA 1
ATOM 711 C C . ALA A 1 94 ? 7.635 0.962 7.378 1.00 48.09 94 ALA A C 1
ATOM 713 O O . ALA A 1 94 ? 8.348 -0.041 7.430 1.00 48.09 94 ALA A O 1
ATOM 714 N N . ASN A 1 95 ? 6.851 1.177 6.319 1.00 53.47 95 ASN A N 1
ATOM 715 C CA . ASN A 1 95 ? 6.475 0.040 5.462 1.00 53.47 95 ASN A CA 1
ATOM 716 C C . ASN A 1 95 ? 7.507 -0.320 4.367 1.00 53.47 95 ASN A C 1
ATOM 718 O O . ASN A 1 95 ? 7.963 -1.458 4.335 1.00 53.47 95 ASN A O 1
ATOM 722 N N . PHE A 1 96 ? 8.098 0.645 3.646 1.00 54.81 96 PHE A N 1
ATOM 723 C CA . PHE A 1 96 ? 9.164 0.375 2.650 1.00 54.81 96 PHE A CA 1
ATOM 724 C C . PHE A 1 96 ? 10.529 -0.073 3.234 1.00 54.81 96 PHE A C 1
ATOM 726 O O . PHE A 1 96 ? 11.557 0.010 2.560 1.00 54.81 96 PHE A O 1
ATOM 733 N N . GLY A 1 97 ? 10.587 -0.512 4.490 1.00 47.81 97 GLY A N 1
ATOM 734 C CA . GLY A 1 97 ? 11.823 -0.928 5.157 1.00 47.81 97 GLY A CA 1
ATOM 735 C C . GLY A 1 97 ? 11.666 -2.109 6.111 1.00 47.81 97 GLY A C 1
ATOM 736 O O . GLY A 1 97 ? 12.626 -2.857 6.288 1.00 47.81 97 GLY A O 1
ATOM 737 N N . ALA A 1 98 ? 10.483 -2.316 6.697 1.00 43.94 98 ALA A N 1
ATOM 738 C CA . ALA A 1 98 ? 10.273 -3.357 7.703 1.00 43.94 98 ALA A CA 1
ATOM 739 C C . ALA A 1 98 ? 10.159 -4.782 7.124 1.00 43.94 98 ALA A C 1
ATOM 741 O O . ALA A 1 98 ? 10.394 -5.747 7.848 1.00 43.94 98 ALA A O 1
ATOM 742 N N . CYS A 1 99 ? 9.852 -4.938 5.831 1.00 47.81 99 CYS A N 1
ATOM 743 C CA . CYS A 1 99 ? 9.603 -6.247 5.208 1.00 47.81 99 CYS A CA 1
ATOM 744 C C . CYS A 1 99 ? 10.801 -6.850 4.449 1.00 47.81 99 CYS A C 1
ATOM 746 O O . CYS A 1 99 ? 10.652 -7.861 3.756 1.00 47.81 99 CYS A O 1
ATOM 748 N N . PHE A 1 100 ? 11.992 -6.255 4.544 1.00 49.78 100 PHE A N 1
ATOM 749 C CA . PHE A 1 100 ? 13.149 -6.696 3.765 1.00 49.78 100 PHE A CA 1
ATOM 750 C C . PHE A 1 100 ? 14.171 -7.462 4.608 1.00 49.78 100 PHE A C 1
ATOM 752 O O . PHE A 1 100 ? 15.211 -6.928 4.982 1.00 49.78 100 PHE A O 1
ATOM 759 N N . GLU A 1 101 ? 13.916 -8.751 4.830 1.00 54.88 101 GLU A N 1
ATOM 760 C CA . GLU A 1 101 ? 15.014 -9.708 5.005 1.00 54.88 101 GLU A CA 1
ATOM 761 C C . GLU A 1 101 ? 15.725 -9.911 3.646 1.00 54.88 101 GLU A C 1
ATOM 763 O O . GLU A 1 101 ? 15.087 -9.851 2.590 1.00 54.88 101 GLU A O 1
ATOM 768 N N . ASP A 1 102 ? 17.049 -10.105 3.674 1.00 60.53 102 ASP A N 1
ATOM 769 C CA . ASP A 1 102 ? 17.934 -10.386 2.527 1.00 60.53 102 ASP A CA 1
ATOM 770 C C . ASP A 1 102 ? 17.904 -9.397 1.346 1.00 60.53 102 ASP A C 1
ATOM 772 O O . ASP A 1 102 ? 17.099 -9.548 0.436 1.00 60.53 102 ASP A O 1
ATOM 776 N N . ASN A 1 103 ? 18.860 -8.456 1.262 1.00 69.62 103 ASN A N 1
ATOM 777 C CA . ASN A 1 103 ? 19.229 -7.636 0.078 1.00 69.62 103 ASN A CA 1
ATOM 778 C C . ASN A 1 103 ? 18.091 -6.941 -0.719 1.00 69.62 103 ASN A C 1
ATOM 780 O O . ASN A 1 103 ? 18.355 -6.256 -1.712 1.00 69.62 103 ASN A O 1
ATOM 784 N N . ARG A 1 104 ? 16.823 -7.074 -0.321 1.00 73.38 104 ARG A N 1
ATOM 785 C CA . ARG A 1 104 ? 15.647 -6.566 -1.032 1.00 73.38 104 ARG A CA 1
ATOM 786 C C . ARG A 1 104 ? 15.550 -5.053 -0.915 1.00 73.38 104 ARG A C 1
ATOM 788 O O . ARG A 1 104 ? 15.301 -4.399 -1.923 1.00 73.38 104 ARG A O 1
ATOM 795 N N . ALA A 1 105 ? 15.869 -4.501 0.257 1.00 73.75 105 ALA A N 1
ATOM 796 C CA . ALA A 1 105 ? 16.008 -3.060 0.452 1.00 73.75 105 ALA A CA 1
ATOM 797 C C . ALA A 1 105 ? 17.093 -2.475 -0.470 1.00 73.75 105 ALA A C 1
ATOM 799 O O . ALA A 1 105 ? 16.871 -1.471 -1.144 1.00 73.75 105 ALA A O 1
ATOM 800 N N . GLU A 1 106 ? 18.247 -3.143 -0.582 1.00 76.19 106 GLU A N 1
ATOM 801 C CA . GLU A 1 106 ? 19.323 -2.717 -1.483 1.00 76.19 106 GLU A CA 1
ATOM 802 C C . GLU A 1 106 ? 18.899 -2.792 -2.956 1.00 76.19 106 GLU A C 1
ATOM 804 O O . GLU A 1 106 ? 19.183 -1.879 -3.737 1.00 76.19 106 GLU A O 1
ATOM 809 N N . ARG A 1 107 ? 18.175 -3.850 -3.347 1.00 83.44 107 ARG A N 1
ATOM 810 C CA . ARG A 1 107 ? 17.615 -3.985 -4.698 1.00 83.44 107 ARG A CA 1
ATOM 811 C C . ARG A 1 107 ? 16.590 -2.889 -4.995 1.00 83.44 107 ARG A C 1
ATOM 813 O O . ARG A 1 107 ? 16.659 -2.304 -6.075 1.00 83.44 107 ARG A O 1
ATOM 820 N N . TRP A 1 108 ? 15.698 -2.576 -4.056 1.00 82.06 108 TRP A N 1
ATOM 821 C CA . TRP A 1 108 ? 14.723 -1.489 -4.179 1.00 82.06 108 TRP A CA 1
ATOM 822 C C . TRP A 1 108 ? 15.415 -0.134 -4.365 1.00 82.06 108 TRP A C 1
ATOM 824 O O . TRP A 1 108 ? 15.159 0.563 -5.348 1.00 82.06 108 TRP A O 1
ATOM 834 N N . VAL A 1 109 ? 16.382 0.196 -3.499 1.00 79.44 109 VAL A N 1
ATOM 835 C CA . VAL A 1 109 ? 17.194 1.420 -3.614 1.00 79.44 109 VAL A CA 1
ATOM 836 C C . VAL A 1 109 ? 17.898 1.483 -4.970 1.00 79.44 109 VAL A C 1
ATOM 838 O O . VAL A 1 109 ? 17.894 2.533 -5.620 1.00 79.44 109 VAL A O 1
ATOM 841 N N . ARG A 1 110 ? 18.458 0.363 -5.443 1.00 80.44 110 ARG A N 1
ATOM 842 C CA . ARG A 1 110 ? 19.105 0.283 -6.757 1.00 80.44 110 ARG A CA 1
ATOM 843 C C . ARG A 1 110 ? 18.120 0.580 -7.887 1.00 80.44 110 ARG A C 1
ATOM 845 O O . ARG A 1 110 ? 18.430 1.431 -8.718 1.00 80.44 110 ARG A O 1
ATOM 852 N N . ILE A 1 111 ? 16.949 -0.055 -7.914 1.00 80.75 111 ILE A N 1
ATOM 853 C CA . ILE A 1 111 ? 15.927 0.153 -8.955 1.00 80.75 111 ILE A CA 1
ATOM 854 C C . ILE A 1 111 ? 15.445 1.611 -8.964 1.00 80.75 111 ILE A C 1
ATOM 856 O O . ILE A 1 111 ? 15.489 2.268 -10.009 1.00 80.75 111 ILE A O 1
ATOM 860 N N . CYS A 1 112 ? 15.106 2.165 -7.798 1.00 77.38 112 CYS A N 1
ATOM 861 C CA . CYS A 1 112 ? 14.719 3.570 -7.658 1.00 77.38 112 CYS A CA 1
ATOM 862 C C . CYS A 1 112 ? 15.835 4.515 -8.139 1.00 77.38 112 CYS A C 1
ATOM 864 O O . CYS A 1 112 ? 15.590 5.449 -8.905 1.00 77.38 112 CYS A O 1
ATOM 866 N N . SER A 1 113 ? 17.096 4.236 -7.794 1.00 72.50 113 SER A N 1
ATOM 867 C CA . SER A 1 113 ? 18.236 5.033 -8.266 1.00 72.50 113 SER A CA 1
ATOM 868 C C . SER A 1 113 ? 18.456 4.947 -9.783 1.00 72.50 113 SER A C 1
ATOM 870 O O . SER A 1 113 ? 18.876 5.930 -10.397 1.00 72.50 113 SER A O 1
ATOM 872 N N . THR A 1 114 ? 18.132 3.814 -10.413 1.00 71.31 114 THR A N 1
ATOM 873 C CA . THR A 1 114 ? 18.191 3.651 -11.872 1.00 71.31 114 THR A CA 1
ATOM 874 C C . THR A 1 114 ? 17.161 4.551 -12.540 1.00 71.31 114 THR A C 1
ATOM 876 O O . THR A 1 114 ? 17.520 5.306 -13.443 1.00 71.31 114 THR A O 1
ATOM 879 N N . THR A 1 115 ? 15.926 4.589 -12.024 1.00 65.31 115 THR A N 1
ATOM 880 C CA . THR A 1 115 ? 14.884 5.504 -12.527 1.00 65.31 115 THR A CA 1
ATOM 881 C C . THR A 1 115 ? 15.264 6.986 -12.381 1.00 65.31 115 THR A C 1
ATOM 883 O O . THR A 1 115 ? 14.841 7.814 -13.183 1.00 65.31 115 THR A O 1
ATOM 886 N N . ARG A 1 116 ? 16.187 7.332 -11.466 1.00 61.34 116 ARG A N 1
ATOM 887 C CA . ARG A 1 116 ? 16.752 8.693 -11.303 1.00 61.34 116 ARG A CA 1
ATOM 888 C C . ARG A 1 116 ? 17.612 9.214 -12.404 1.00 61.34 116 ARG A C 1
ATOM 890 O O . ARG A 1 116 ? 17.732 10.430 -12.560 1.00 61.34 116 ARG A O 1
ATOM 897 N N . ARG A 1 117 ? 18.141 8.320 -13.209 1.00 56.62 117 ARG A N 1
ATOM 898 C CA . ARG A 1 117 ? 18.948 8.691 -14.361 1.00 56.62 117 ARG A CA 1
ATOM 899 C C . ARG A 1 117 ? 18.122 8.775 -15.637 1.00 56.62 117 ARG A C 1
ATOM 901 O O . ARG A 1 117 ? 18.647 9.202 -16.657 1.00 56.62 117 ARG A O 1
ATOM 908 N N . ILE A 1 118 ? 16.848 8.394 -15.574 1.00 62.19 118 ILE A N 1
ATOM 909 C CA . ILE A 1 118 ? 15.941 8.393 -16.714 1.00 62.19 118 ILE A CA 1
ATOM 910 C C . ILE A 1 118 ? 15.335 9.778 -16.807 1.00 62.19 118 ILE A C 1
ATOM 912 O O . ILE A 1 118 ? 14.770 10.283 -15.842 1.00 62.19 118 ILE A O 1
ATOM 916 N N . VAL A 1 119 ? 15.516 10.409 -17.954 1.00 57.66 119 VAL A N 1
ATOM 917 C CA . VAL A 1 119 ? 14.999 11.738 -18.255 1.00 57.66 119 VAL A CA 1
ATOM 918 C C . VAL A 1 119 ? 13.753 11.583 -19.116 1.00 57.66 119 VAL A C 1
ATOM 920 O O . VAL A 1 119 ? 13.704 10.705 -19.977 1.00 57.66 119 VAL A O 1
ATOM 923 N N . ASP A 1 120 ? 12.715 12.372 -18.848 1.00 59.81 120 ASP A N 1
ATOM 924 C CA . ASP A 1 120 ? 11.592 12.483 -19.780 1.00 59.81 120 ASP A CA 1
ATOM 925 C C . ASP A 1 120 ? 12.025 13.161 -21.096 1.00 59.81 120 ASP A C 1
ATOM 927 O O . ASP A 1 120 ? 13.166 13.605 -21.252 1.00 59.81 120 ASP A O 1
ATOM 931 N N . ASN A 1 121 ? 11.103 13.253 -22.057 1.00 56.25 121 ASN A N 1
ATOM 932 C CA . ASN A 1 121 ? 11.352 13.905 -23.348 1.00 56.25 121 ASN A CA 1
ATOM 933 C C . ASN A 1 121 ? 11.690 15.405 -23.217 1.00 56.25 121 ASN A C 1
ATOM 935 O O . ASN A 1 121 ? 12.090 16.028 -24.198 1.00 56.25 121 ASN A O 1
ATOM 939 N N . GLU A 1 122 ? 11.544 15.980 -22.021 1.00 55.91 122 GLU A N 1
ATOM 940 C CA . GLU A 1 122 ? 11.860 17.367 -21.688 1.00 55.91 122 GLU A CA 1
ATOM 941 C C . GLU A 1 122 ? 13.171 17.500 -20.887 1.00 55.91 122 GLU A C 1
ATOM 943 O O . GLU A 1 122 ? 13.542 18.601 -20.481 1.00 55.91 122 GLU A O 1
ATOM 948 N N . GLY A 1 123 ? 13.902 16.401 -20.666 1.00 55.16 123 GLY A N 1
ATOM 949 C CA . GLY A 1 123 ? 15.191 16.405 -19.977 1.00 55.16 123 GLY A CA 1
ATOM 950 C C . GLY A 1 123 ? 15.105 16.482 -18.447 1.00 55.16 123 GLY A C 1
ATOM 951 O O . GLY A 1 123 ? 16.113 16.788 -17.806 1.00 55.16 123 GLY A O 1
ATOM 952 N N . ARG A 1 124 ? 13.947 16.189 -17.832 1.00 54.59 124 ARG A N 1
ATOM 953 C CA . ARG A 1 124 ? 13.766 16.193 -16.365 1.00 54.59 124 ARG A CA 1
ATOM 954 C C . ARG A 1 124 ? 14.014 14.809 -15.760 1.00 54.59 124 ARG A C 1
ATOM 956 O O . ARG A 1 124 ? 13.485 13.811 -16.238 1.00 54.59 124 ARG A O 1
ATOM 963 N N . SER A 1 125 ? 14.825 14.739 -14.699 1.00 55.31 125 SER A N 1
ATOM 964 C CA . SER A 1 125 ? 15.158 13.487 -13.993 1.00 55.31 125 SER A CA 1
ATOM 965 C C . SER A 1 125 ? 13.915 12.851 -13.349 1.00 55.31 125 SER A C 1
ATOM 967 O O . SER A 1 125 ? 13.292 13.452 -12.477 1.00 55.31 125 SER A O 1
ATOM 969 N N . LYS A 1 126 ? 13.596 11.599 -13.704 1.00 56.09 126 LYS A N 1
ATOM 970 C CA . LYS A 1 126 ? 12.482 10.786 -13.169 1.00 56.09 126 LYS A CA 1
ATOM 971 C C . LYS A 1 126 ? 12.793 10.112 -11.825 1.00 56.09 126 LYS A C 1
ATOM 973 O O . LYS A 1 126 ? 12.225 9.088 -11.464 1.00 56.09 126 LYS A O 1
ATOM 978 N N . GLY A 1 127 ? 13.720 10.656 -11.047 1.00 47.38 127 GLY A N 1
ATOM 979 C CA . GLY A 1 127 ? 14.375 9.877 -9.999 1.00 47.38 127 GLY A CA 1
ATOM 980 C C . GLY A 1 127 ? 13.773 9.698 -8.662 1.00 47.38 127 GLY A C 1
ATOM 981 O O . GLY A 1 127 ? 14.249 8.875 -7.888 1.00 47.38 127 GLY A O 1
ATOM 982 N N . ASN A 1 128 ? 12.741 10.469 -8.425 1.00 60.75 128 ASN A N 1
ATOM 983 C CA . ASN A 1 128 ? 11.843 10.204 -7.341 1.00 60.75 128 ASN A CA 1
ATOM 984 C C . ASN A 1 128 ? 10.497 9.724 -7.888 1.00 60.75 128 ASN A C 1
ATOM 986 O O . ASN A 1 128 ? 9.561 9.648 -7.121 1.00 60.75 128 ASN A O 1
ATOM 990 N N . ALA A 1 129 ? 10.362 9.442 -9.193 1.00 69.38 129 ALA A N 1
ATOM 991 C CA . ALA A 1 129 ? 9.054 9.218 -9.804 1.00 69.38 129 ALA A CA 1
ATOM 992 C C . ALA A 1 129 ? 8.487 7.837 -9.463 1.00 69.38 129 ALA A C 1
ATOM 994 O O . ALA A 1 129 ? 7.324 7.757 -9.099 1.00 69.38 129 ALA A O 1
ATOM 995 N N . LEU A 1 130 ? 9.295 6.768 -9.508 1.00 78.19 130 LEU A N 1
ATOM 996 C CA . LEU A 1 130 ? 8.819 5.435 -9.114 1.00 78.19 130 LEU A CA 1
ATOM 997 C C . LEU A 1 130 ? 8.559 5.354 -7.605 1.00 78.19 130 LEU A C 1
ATOM 999 O O . LEU A 1 130 ? 7.526 4.844 -7.188 1.00 78.19 130 LEU A O 1
ATOM 1003 N N . ALA A 1 131 ? 9.466 5.899 -6.791 1.00 75.19 131 ALA A N 1
ATOM 1004 C CA . ALA A 1 131 ? 9.268 5.966 -5.347 1.00 75.19 131 ALA A CA 1
ATOM 1005 C C . ALA A 1 131 ? 8.041 6.825 -4.991 1.00 75.19 131 ALA A C 1
ATOM 1007 O O . ALA A 1 131 ? 7.201 6.380 -4.222 1.00 75.19 131 ALA A O 1
ATOM 1008 N N . ALA A 1 132 ? 7.879 8.005 -5.601 1.00 75.00 132 ALA A N 1
ATOM 1009 C CA . ALA A 1 132 ? 6.702 8.849 -5.398 1.00 75.00 132 ALA A CA 1
ATOM 1010 C C . ALA A 1 132 ? 5.412 8.190 -5.894 1.00 75.00 132 ALA A C 1
ATOM 1012 O O . ALA A 1 132 ? 4.397 8.322 -5.230 1.00 75.00 132 ALA A O 1
ATOM 1013 N N . ALA A 1 133 ? 5.436 7.462 -7.014 1.00 81.31 133 ALA A N 1
ATOM 1014 C CA . ALA A 1 133 ? 4.279 6.707 -7.487 1.00 81.31 133 ALA A CA 1
ATOM 1015 C C . ALA A 1 133 ? 3.900 5.590 -6.505 1.00 81.31 133 ALA A C 1
ATOM 1017 O O . ALA A 1 133 ? 2.724 5.404 -6.212 1.00 81.31 133 ALA A O 1
ATOM 1018 N N . ALA A 1 134 ? 4.891 4.885 -5.954 1.00 79.38 134 ALA A N 1
ATOM 1019 C CA . ALA A 1 134 ? 4.671 3.861 -4.941 1.00 79.38 134 ALA A CA 1
ATOM 1020 C C . ALA A 1 134 ? 4.104 4.454 -3.635 1.00 79.38 134 ALA A C 1
ATOM 1022 O O . ALA A 1 134 ? 3.158 3.903 -3.078 1.00 79.38 134 ALA A O 1
ATOM 1023 N N . PHE A 1 135 ? 4.621 5.603 -3.180 1.00 76.12 135 PHE A N 1
ATOM 1024 C CA . PHE A 1 135 ? 4.058 6.334 -2.039 1.00 76.12 135 PHE A CA 1
ATOM 1025 C C . PHE A 1 135 ? 2.647 6.859 -2.326 1.00 76.12 135 PHE A C 1
ATOM 1027 O O . PHE A 1 135 ? 1.772 6.713 -1.487 1.00 76.12 135 PHE A O 1
ATOM 1034 N N . ALA A 1 136 ? 2.384 7.377 -3.525 1.00 78.69 136 ALA A N 1
ATOM 1035 C CA . ALA A 1 136 ? 1.054 7.841 -3.904 1.00 78.69 136 ALA A CA 1
ATOM 1036 C C . ALA A 1 136 ? 0.029 6.697 -3.931 1.00 78.69 136 ALA A C 1
ATOM 1038 O O . ALA A 1 136 ? -1.081 6.873 -3.445 1.00 78.69 136 ALA A O 1
ATOM 1039 N N . LEU A 1 137 ? 0.393 5.513 -4.439 1.00 80.25 137 LEU A N 1
ATOM 1040 C CA . LEU A 1 137 ? -0.477 4.332 -4.378 1.00 80.25 137 LEU A CA 1
ATOM 1041 C C . LEU A 1 137 ? -0.776 3.917 -2.937 1.00 80.25 137 LEU A C 1
ATOM 1043 O O . LEU A 1 137 ? -1.912 3.576 -2.622 1.00 80.25 137 LEU A O 1
ATOM 1047 N N . ARG A 1 138 ? 0.225 3.971 -2.054 1.00 77.62 138 ARG A N 1
ATOM 1048 C CA . ARG A 1 138 ? 0.034 3.734 -0.620 1.00 77.62 138 ARG A CA 1
ATOM 1049 C C . ARG A 1 138 ? -0.946 4.738 -0.015 1.00 77.62 138 ARG A C 1
ATOM 1051 O O . ARG A 1 138 ? -1.860 4.329 0.691 1.00 77.62 138 ARG A O 1
ATOM 1058 N N . ASP A 1 139 ? -0.757 6.024 -0.286 1.00 75.94 139 ASP A N 1
ATOM 1059 C CA . ASP A 1 139 ? -1.587 7.088 0.281 1.00 75.94 139 ASP A CA 1
ATOM 1060 C C . ASP A 1 139 ? -3.025 7.019 -0.270 1.00 75.94 139 ASP A C 1
ATOM 1062 O O . ASP A 1 139 ? -3.980 7.237 0.470 1.00 75.94 139 ASP A O 1
ATOM 1066 N N . LEU A 1 140 ? -3.202 6.617 -1.535 1.00 80.12 140 LEU A N 1
ATOM 1067 C CA . LEU A 1 140 ? -4.513 6.321 -2.124 1.00 80.12 140 LEU A CA 1
ATOM 1068 C C . LEU A 1 140 ? -5.168 5.099 -1.479 1.00 80.12 140 LEU A C 1
ATOM 1070 O O . LEU A 1 140 ? -6.348 5.153 -1.152 1.00 80.12 140 LEU A O 1
ATOM 1074 N N . ALA A 1 141 ? -4.422 4.015 -1.251 1.00 79.31 141 ALA A N 1
ATOM 1075 C CA . ALA A 1 141 ? -4.943 2.842 -0.547 1.00 79.31 141 ALA A CA 1
ATOM 1076 C C . ALA A 1 141 ? -5.392 3.209 0.863 1.00 79.31 141 ALA A C 1
ATOM 1078 O O . ALA A 1 141 ? -6.450 2.768 1.310 1.00 79.31 141 ALA A O 1
ATOM 1079 N N . TYR A 1 142 ? -4.608 4.058 1.530 1.00 75.38 142 TYR A N 1
ATOM 1080 C CA . TYR A 1 142 ? -4.984 4.632 2.803 1.00 75.38 142 TYR A CA 1
ATOM 1081 C C . TYR A 1 142 ? -6.298 5.411 2.660 1.00 75.38 142 TYR A C 1
ATOM 1083 O O . TYR A 1 142 ? -7.288 5.038 3.269 1.00 75.38 142 TYR A O 1
ATOM 1091 N N . GLN A 1 143 ? -6.386 6.413 1.791 1.00 75.81 143 GLN A N 1
ATOM 1092 C CA . GLN A 1 143 ? -7.615 7.199 1.617 1.00 75.81 143 GLN A CA 1
ATOM 1093 C C . GLN A 1 143 ? -8.840 6.346 1.248 1.00 75.81 143 GLN A C 1
ATOM 1095 O O . GLN A 1 143 ? -9.900 6.511 1.833 1.00 75.81 143 GLN A O 1
ATOM 1100 N N . MET A 1 144 ? -8.712 5.368 0.351 1.00 74.88 144 MET A N 1
ATOM 1101 C CA . MET A 1 144 ? -9.824 4.495 -0.062 1.00 74.88 144 MET A CA 1
ATOM 1102 C C . MET A 1 144 ? -10.306 3.540 1.037 1.00 74.88 144 MET A C 1
ATOM 1104 O O . MET A 1 144 ? -11.418 3.005 0.966 1.00 74.88 144 MET A O 1
ATOM 1108 N N . MET A 1 145 ? -9.456 3.300 2.034 1.00 72.25 145 MET A N 1
ATOM 1109 C CA . MET A 1 145 ? -9.776 2.525 3.225 1.00 72.25 145 MET A CA 1
ATOM 1110 C C . MET A 1 145 ? -10.191 3.426 4.405 1.00 72.25 145 MET A C 1
ATOM 1112 O O . MET A 1 145 ? -10.959 2.990 5.271 1.00 72.25 145 MET A O 1
ATOM 1116 N N . PHE A 1 146 ? -9.688 4.667 4.449 1.00 65.75 146 PHE A N 1
ATOM 1117 C CA . PHE A 1 146 ? -9.689 5.560 5.613 1.00 65.75 146 PHE A CA 1
ATOM 1118 C C . PHE A 1 146 ? -10.403 6.917 5.429 1.00 65.75 146 PHE A C 1
ATOM 1120 O O . PHE A 1 146 ? -10.575 7.612 6.423 1.00 65.75 146 PHE A O 1
ATOM 1127 N N . GLU A 1 147 ? -10.941 7.271 4.258 1.00 63.09 147 GLU A N 1
ATOM 1128 C CA . GLU A 1 147 ? -11.867 8.407 4.084 1.00 63.09 147 GLU A CA 1
ATOM 1129 C C . GLU A 1 147 ? -13.242 7.979 3.518 1.00 63.09 147 GLU A C 1
ATOM 1131 O O . GLU A 1 147 ? -13.288 7.383 2.440 1.00 63.09 147 GLU A O 1
ATOM 1136 N N . PRO A 1 148 ? -14.380 8.349 4.156 1.00 48.31 148 PRO A N 1
ATOM 1137 C CA . PRO A 1 148 ? -14.575 8.704 5.560 1.00 48.31 148 PRO A CA 1
ATOM 1138 C C . PRO A 1 148 ? -14.904 7.461 6.406 1.00 48.31 148 PRO A C 1
ATOM 1140 O O . PRO A 1 148 ? -15.726 6.619 6.049 1.00 48.31 148 PRO A O 1
ATOM 1143 N N . LEU A 1 149 ? -14.262 7.404 7.569 1.00 45.03 149 LEU A N 1
ATOM 1144 C CA . LEU A 1 149 ? -14.316 6.369 8.602 1.00 45.03 149 LEU A CA 1
ATOM 1145 C C . LEU A 1 149 ? -15.712 6.006 9.159 1.00 45.03 149 LEU A C 1
ATOM 1147 O O . LEU A 1 149 ? -15.807 4.992 9.845 1.00 45.03 149 LEU A O 1
ATOM 1151 N N . ASP A 1 150 ? -16.767 6.788 8.917 1.00 50.19 150 ASP A N 1
ATOM 1152 C CA . ASP A 1 150 ? -17.891 6.838 9.867 1.00 50.19 150 ASP A CA 1
ATOM 1153 C C . ASP A 1 150 ? -19.130 5.996 9.546 1.00 50.19 150 ASP A C 1
ATOM 1155 O O . ASP A 1 150 ? -19.771 5.515 10.475 1.00 50.19 150 ASP A O 1
ATOM 1159 N N . GLU A 1 151 ? -19.527 5.772 8.291 1.00 50.00 151 GLU A N 1
ATOM 1160 C CA . GLU A 1 151 ? -20.841 5.135 8.059 1.00 50.00 151 GLU A CA 1
ATOM 1161 C C . GLU A 1 151 ? -20.780 3.603 7.965 1.00 50.00 151 GLU A C 1
ATOM 1163 O O . GLU A 1 151 ? -21.600 2.920 8.581 1.00 50.00 151 GLU A O 1
ATOM 1168 N N . GLU A 1 152 ? -19.806 3.030 7.254 1.00 46.91 152 GLU A N 1
ATOM 1169 C CA . GLU A 1 152 ? -19.747 1.573 7.044 1.00 46.91 152 GLU A CA 1
ATOM 1170 C C . GLU A 1 152 ? -19.119 0.809 8.212 1.00 46.91 152 GLU A C 1
ATOM 1172 O O . GLU A 1 152 ? -19.592 -0.275 8.547 1.00 46.91 152 GLU A O 1
ATOM 1177 N N . LEU A 1 153 ? -18.098 1.361 8.878 1.00 45.09 153 LEU A N 1
ATOM 1178 C CA . LEU A 1 153 ? -17.469 0.696 10.024 1.00 45.09 153 LEU A CA 1
ATOM 1179 C C . LEU A 1 153 ? -18.394 0.718 11.251 1.00 45.09 153 LEU A C 1
ATOM 1181 O O . LEU A 1 153 ? -18.536 -0.304 11.920 1.00 45.09 153 LEU A O 1
ATOM 1185 N N . VAL A 1 154 ? -19.096 1.836 11.496 1.00 49.34 154 VAL A N 1
ATOM 1186 C CA . VAL A 1 154 ? -20.162 1.912 12.510 1.00 49.34 154 VAL A CA 1
ATOM 1187 C C . VAL A 1 154 ? -21.269 0.918 12.178 1.00 49.34 154 VAL A C 1
ATOM 1189 O O . VAL A 1 154 ? -21.705 0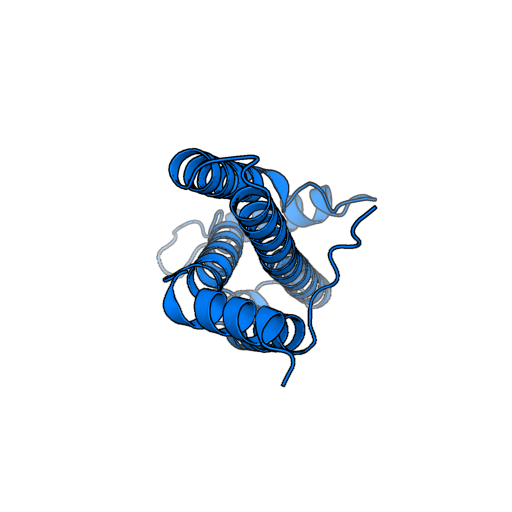.193 13.069 1.00 49.34 154 VAL A O 1
ATOM 1192 N N . GLN A 1 155 ? -21.692 0.802 10.913 1.00 48.41 155 GLN A N 1
ATOM 1193 C CA . GLN A 1 155 ? -22.666 -0.218 10.518 1.00 48.41 155 GLN A CA 1
ATOM 1194 C C . GLN A 1 155 ? -22.141 -1.638 10.765 1.00 48.41 155 GLN A C 1
ATOM 1196 O O . GLN A 1 155 ? -22.841 -2.426 11.396 1.00 48.41 155 GLN A O 1
ATOM 1201 N N . MET A 1 156 ? -20.918 -1.970 10.345 1.00 44.72 156 MET A N 1
ATOM 1202 C CA . MET A 1 156 ? -20.333 -3.305 10.521 1.00 44.72 156 MET A CA 1
ATOM 1203 C C . MET A 1 156 ? -20.142 -3.687 11.994 1.00 44.72 156 MET A C 1
ATOM 1205 O O . MET A 1 156 ? -20.458 -4.816 12.371 1.00 44.72 156 MET A O 1
ATOM 1209 N N . LEU A 1 157 ? -19.697 -2.755 12.840 1.00 41.38 157 LEU A N 1
ATOM 1210 C CA . LEU A 1 157 ? -19.587 -2.969 14.286 1.00 41.38 157 LEU A CA 1
ATOM 1211 C C . LEU A 1 157 ? -20.974 -3.085 14.942 1.00 41.38 157 LEU A C 1
ATOM 1213 O O . LEU A 1 157 ? -21.191 -3.976 15.760 1.00 41.38 157 LEU A O 1
ATOM 1217 N N . THR A 1 158 ? -21.959 -2.296 14.495 1.00 42.56 158 THR A N 1
ATOM 1218 C CA . THR A 1 158 ? -23.357 -2.409 14.957 1.00 42.56 158 THR A CA 1
ATOM 1219 C C . THR A 1 158 ? -24.006 -3.736 14.534 1.00 42.56 158 THR A C 1
ATOM 1221 O O . THR A 1 158 ? -24.850 -4.264 15.257 1.00 42.56 158 THR A O 1
ATOM 1224 N N . TYR A 1 159 ? -23.632 -4.310 13.383 1.00 43.59 159 TYR A N 1
ATOM 1225 C CA . TYR A 1 159 ? -24.083 -5.644 12.959 1.00 43.59 159 TYR A CA 1
ATOM 1226 C C . TYR A 1 159 ? -23.423 -6.761 13.776 1.00 43.59 159 TYR A C 1
ATOM 1228 O O . TYR A 1 159 ? -24.102 -7.714 14.159 1.00 43.59 159 TYR A O 1
ATOM 1236 N N . ALA A 1 160 ? -22.136 -6.626 14.109 1.00 39.84 160 ALA A N 1
ATOM 1237 C CA . ALA A 1 160 ? -21.430 -7.586 14.957 1.00 39.84 160 ALA A CA 1
ATOM 1238 C C . ALA A 1 160 ? -22.002 -7.647 16.389 1.00 39.84 160 ALA A C 1
ATOM 1240 O O . ALA A 1 160 ? -22.046 -8.724 16.983 1.00 39.84 160 ALA A O 1
ATOM 1241 N N . GLU A 1 161 ? -22.508 -6.529 16.918 1.00 36.78 161 GLU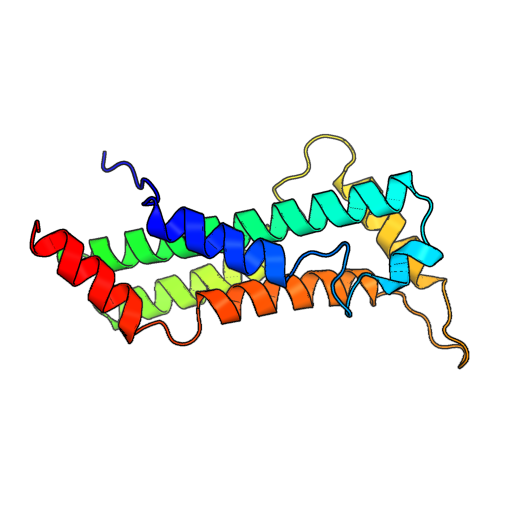 A N 1
ATOM 1242 C CA . GLU A 1 161 ? -23.196 -6.478 18.218 1.00 36.78 161 GLU A CA 1
ATOM 1243 C C . GLU A 1 161 ? -24.642 -7.011 18.184 1.00 36.78 161 GLU A C 1
ATOM 1245 O O . GLU A 1 161 ? -25.188 -7.373 19.228 1.00 36.78 161 GLU A O 1
ATOM 1250 N N . ARG A 1 162 ? -25.281 -7.075 17.004 1.00 39.00 162 ARG A N 1
ATOM 1251 C CA . ARG A 1 162 ? -26.693 -7.481 16.857 1.00 39.00 162 ARG A CA 1
ATOM 1252 C C . ARG A 1 162 ? -26.918 -8.964 16.583 1.00 39.00 162 ARG A C 1
ATOM 1254 O O . ARG A 1 162 ? -28.026 -9.426 16.827 1.00 39.00 162 ARG A O 1
ATOM 1261 N N . GLY A 1 163 ? -25.893 -9.709 16.173 1.00 38.00 163 GLY A N 1
ATOM 1262 C CA . GLY A 1 163 ? -25.964 -11.171 16.087 1.00 38.00 163 GLY A CA 1
ATOM 1263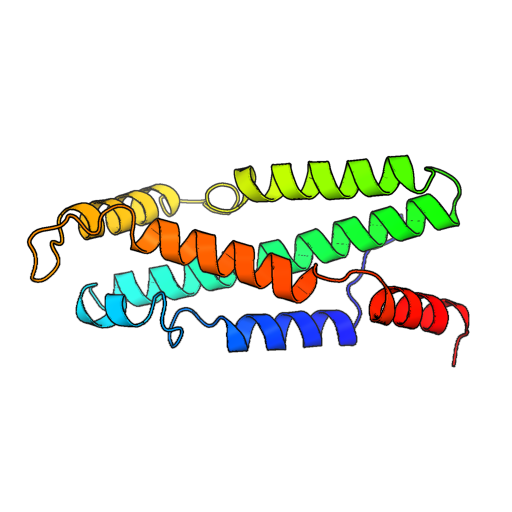 C C . GLY A 1 163 ? -27.083 -11.708 15.184 1.00 38.00 163 GLY A C 1
ATOM 1264 O O . GLY A 1 163 ? -27.737 -12.676 15.573 1.00 38.00 163 GLY A O 1
ATOM 1265 N N . ASP A 1 164 ? -27.285 -11.091 14.016 1.00 37.34 164 ASP A N 1
ATOM 1266 C CA . ASP A 1 164 ? -28.118 -11.628 12.926 1.00 37.34 164 ASP A CA 1
ATOM 1267 C C . ASP A 1 164 ? -27.252 -12.288 11.838 1.00 37.34 164 ASP A C 1
ATOM 1269 O O . ASP A 1 164 ? -26.228 -11.682 11.439 1.00 37.34 164 ASP A O 1
#

pLDDT: mean 71.61, std 15.33, range [36.78, 93.06]

Foldseek 3Di:
DDPPDDDPVLVVLLVVLLVVLQLCPDPLRVVCCVVDDPVLSVLLRVLLSVLLSVLSVQLSVLVVVLVVCVVVVVDDPVVSVVSSVVVVVVSLPDRLPPPDDDCSNVSVQVSLQVQQVDADPVRDGCRCSSVVSSSVSNVVSCCSNPVPPPDVVVVVVVVVVVPD

Secondary structure (DSSP, 8-state):
-------HHHHHHHHHHHHHT-TTT-HHHHTTTTTS-HHHHHHHHHHHHHHHHHHHHHHHHHHHHHHHHHHTTSS-HHHHHHHHHHHHHHHHHHHHHHT--SSHHHHHHHHHHHHTT-B-TTS-B-TTHHHHHHHHHHHHHHHHHHTT-SSHHHHHHHHHHHT-